Protein AF-A0A523RN45-F1 (afdb_monomer_lite)

Structure (mmCIF, N/CA/C/O backbone):
data_AF-A0A523RN45-F1
#
_entry.id   AF-A0A523RN45-F1
#
loop_
_atom_site.group_PDB
_atom_site.id
_atom_site.type_symbol
_atom_site.label_atom_id
_atom_site.label_alt_id
_atom_site.label_comp_id
_atom_site.label_asym_id
_atom_site.label_entity_id
_atom_site.label_seq_id
_atom_site.pdbx_PDB_ins_code
_atom_site.Cartn_x
_atom_site.Cartn_y
_atom_site.Cartn_z
_atom_site.occupancy
_atom_site.B_iso_or_equiv
_atom_site.auth_seq_id
_atom_site.auth_comp_id
_atom_site.auth_asym_id
_atom_site.auth_atom_id
_atom_site.pdbx_PDB_model_num
ATOM 1 N N . MET A 1 1 ? 2.747 -0.518 0.667 1.00 95.12 1 MET A N 1
ATOM 2 C CA . MET A 1 1 ? 3.225 -0.034 1.985 1.00 95.12 1 MET A CA 1
ATOM 3 C C . MET A 1 1 ? 2.028 0.200 2.897 1.00 95.12 1 MET A C 1
ATOM 5 O O . MET A 1 1 ? 0.959 0.488 2.368 1.00 95.12 1 MET A O 1
ATOM 9 N N . ARG A 1 2 ? 2.191 0.086 4.221 1.00 97.00 2 ARG A N 1
ATOM 10 C CA . ARG A 1 2 ? 1.177 0.408 5.245 1.00 97.00 2 ARG A CA 1
ATOM 11 C C . ARG A 1 2 ? 1.810 1.224 6.358 1.00 97.00 2 ARG A C 1
ATOM 13 O O . ARG A 1 2 ? 2.799 0.777 6.930 1.00 97.00 2 ARG A O 1
ATOM 20 N N . ASN A 1 3 ? 1.239 2.379 6.694 1.00 96.12 3 ASN A N 1
ATOM 21 C CA . ASN A 1 3 ? 1.730 3.243 7.777 1.00 96.12 3 ASN A CA 1
ATOM 22 C C . ASN A 1 3 ? 3.254 3.497 7.688 1.00 96.12 3 ASN A C 1
ATOM 24 O O . ASN A 1 3 ? 3.983 3.310 8.662 1.00 96.12 3 ASN A O 1
ATOM 28 N N . ASN A 1 4 ? 3.736 3.837 6.487 1.00 94.38 4 ASN A N 1
ATOM 29 C CA . ASN A 1 4 ? 5.154 4.011 6.128 1.00 94.38 4 ASN A CA 1
ATOM 30 C C . ASN A 1 4 ? 6.060 2.772 6.263 1.00 94.38 4 ASN A C 1
ATOM 32 O O . ASN A 1 4 ? 7.280 2.897 6.192 1.00 94.38 4 ASN A O 1
ATOM 36 N N . LYS A 1 5 ? 5.494 1.570 6.405 1.00 94.88 5 LYS A N 1
ATOM 37 C CA . LYS A 1 5 ? 6.241 0.306 6.397 1.00 94.88 5 LYS A CA 1
ATOM 38 C C . LYS A 1 5 ? 6.065 -0.431 5.071 1.00 94.88 5 LYS A C 1
ATOM 40 O O . LYS A 1 5 ? 4.953 -0.521 4.536 1.00 94.88 5 LYS A O 1
ATOM 45 N N . ASP A 1 6 ? 7.158 -0.977 4.552 1.00 95.56 6 ASP A N 1
ATOM 46 C CA . ASP A 1 6 ? 7.123 -1.934 3.448 1.00 95.56 6 ASP A CA 1
ATOM 47 C C . ASP A 1 6 ? 6.518 -3.255 3.957 1.00 95.56 6 ASP A C 1
ATOM 49 O O . ASP A 1 6 ? 6.963 -3.802 4.962 1.00 95.56 6 ASP A O 1
ATOM 53 N N . ILE A 1 7 ? 5.448 -3.720 3.305 1.00 96.62 7 ILE A N 1
ATOM 54 C CA . ILE A 1 7 ? 4.692 -4.932 3.695 1.00 96.62 7 ILE A CA 1
ATOM 55 C C . ILE A 1 7 ? 4.448 -5.891 2.522 1.00 96.62 7 ILE A C 1
ATOM 57 O O . ILE A 1 7 ? 3.946 -6.995 2.711 1.00 96.62 7 ILE A O 1
ATOM 61 N N . TYR A 1 8 ? 4.760 -5.454 1.299 1.00 96.44 8 TYR A N 1
ATOM 62 C CA . TYR A 1 8 ? 4.565 -6.218 0.073 1.00 96.44 8 TYR A CA 1
ATOM 63 C C . TYR A 1 8 ? 5.456 -5.665 -1.038 1.00 96.44 8 TYR A C 1
ATOM 65 O O . TYR A 1 8 ? 5.559 -4.445 -1.189 1.00 96.44 8 TYR A O 1
ATOM 73 N N . HIS A 1 9 ? 6.060 -6.565 -1.812 1.00 95.25 9 HIS A N 1
ATOM 74 C CA . HIS A 1 9 ? 6.849 -6.257 -2.999 1.00 95.25 9 HIS A CA 1
ATOM 75 C C . HIS A 1 9 ? 6.299 -7.061 -4.174 1.00 95.25 9 HIS A C 1
ATOM 77 O O . HIS A 1 9 ? 6.097 -8.267 -4.060 1.00 95.25 9 HIS A O 1
ATOM 83 N N . HIS A 1 10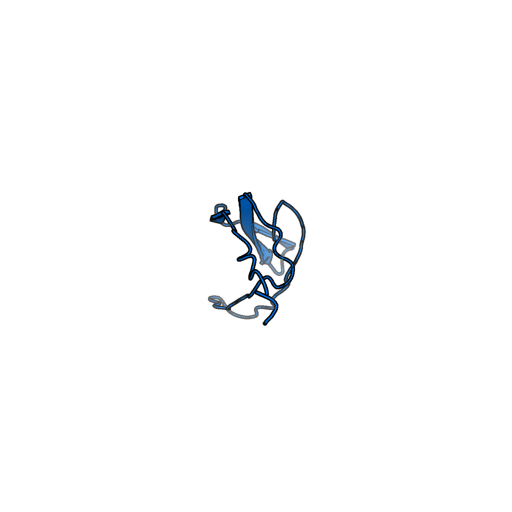 ? 6.099 -6.383 -5.299 1.00 93.94 10 HIS A N 1
ATOM 84 C CA . HIS A 1 10 ? 5.679 -6.980 -6.561 1.00 93.94 10 HIS A CA 1
ATOM 85 C C . HIS A 1 10 ? 6.700 -6.608 -7.628 1.00 93.94 10 HIS A C 1
ATOM 87 O O . HIS A 1 10 ? 7.039 -5.431 -7.760 1.00 93.94 10 HIS A O 1
ATOM 93 N N . LEU A 1 11 ? 7.225 -7.600 -8.345 1.00 92.69 11 LEU A N 1
ATOM 94 C CA . LEU A 1 11 ? 8.138 -7.361 -9.460 1.00 92.69 11 LEU A CA 1
ATOM 95 C C . LEU A 1 11 ? 7.321 -7.210 -10.738 1.00 92.69 11 LEU A C 1
ATOM 97 O O . LEU A 1 11 ? 6.598 -8.124 -11.125 1.00 92.69 11 LEU A O 1
ATOM 101 N N . CYS A 1 12 ? 7.481 -6.070 -11.403 1.00 87.62 12 CYS A N 1
ATOM 102 C CA . CYS A 1 12 ? 6.790 -5.750 -12.646 1.00 87.62 12 CYS A CA 1
ATOM 103 C C . CYS A 1 12 ? 7.812 -5.624 -13.780 1.00 87.62 12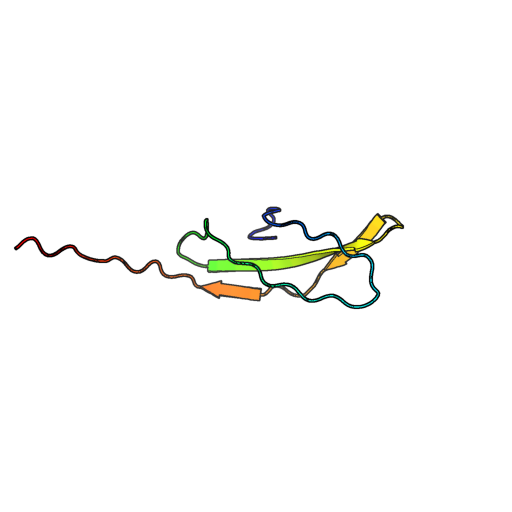 CYS A C 1
ATOM 105 O O . CYS A 1 12 ? 8.904 -5.095 -13.574 1.00 87.62 12 CYS A O 1
ATOM 107 N N . SER A 1 13 ? 7.445 -6.046 -14.989 1.00 83.81 13 SER A N 1
ATOM 108 C CA . SER A 1 13 ? 8.267 -5.877 -16.202 1.00 83.81 13 SER A CA 1
ATOM 109 C C . SER A 1 13 ? 7.547 -5.122 -17.326 1.00 83.81 13 SER A C 1
ATOM 111 O O . SER A 1 13 ? 8.141 -4.834 -18.365 1.00 83.81 13 SER A O 1
ATOM 113 N N . GLY A 1 14 ? 6.266 -4.795 -17.133 1.00 86.75 14 GLY A N 1
ATOM 114 C CA . GLY A 1 14 ? 5.409 -4.177 -18.140 1.00 86.75 14 GLY A CA 1
ATOM 115 C C . GLY A 1 14 ? 5.182 -2.675 -17.954 1.00 86.75 14 GLY A C 1
ATOM 116 O O . GLY A 1 14 ? 5.479 -2.082 -16.922 1.00 86.75 14 GLY A O 1
ATOM 117 N N . LYS A 1 15 ? 4.567 -2.057 -18.971 1.00 90.19 15 LYS A N 1
ATOM 118 C CA . LYS A 1 15 ? 4.090 -0.657 -18.923 1.00 90.19 15 LYS A CA 1
ATOM 119 C C . LYS A 1 15 ? 2.794 -0.482 -18.119 1.00 90.19 15 LYS A C 1
ATOM 121 O O . LYS A 1 15 ? 2.397 0.643 -17.833 1.00 90.19 15 LYS A O 1
ATOM 126 N N . LYS A 1 16 ? 2.094 -1.581 -17.838 1.00 92.31 16 LYS A N 1
ATOM 127 C CA . LYS A 1 16 ? 0.846 -1.655 -17.074 1.00 92.31 16 LYS A CA 1
ATOM 128 C C . LYS A 1 16 ? 0.906 -2.905 -16.215 1.00 92.31 16 LYS A C 1
ATOM 130 O O . LYS A 1 16 ? 1.405 -3.921 -16.687 1.00 92.31 16 LYS A O 1
ATOM 135 N N . GLU A 1 17 ? 0.363 -2.814 -15.012 1.00 91.69 17 GLU A N 1
ATOM 136 C CA . GLU A 1 17 ? 0.373 -3.898 -14.040 1.00 91.69 17 GLU A CA 1
ATOM 137 C C . GLU A 1 17 ? -0.913 -3.864 -13.209 1.00 91.69 17 GLU A C 1
ATOM 139 O O . GLU A 1 17 ? -1.456 -2.787 -12.951 1.00 91.69 17 GLU A O 1
ATOM 144 N N . GLY A 1 18 ? -1.375 -5.036 -12.779 1.00 92.75 18 GLY A N 1
ATOM 145 C CA . GLY A 1 18 ? -2.445 -5.191 -11.802 1.00 92.75 18 GLY A CA 1
ATOM 146 C C . GLY A 1 18 ? -2.141 -6.375 -10.893 1.00 92.75 18 GLY A C 1
ATOM 147 O O . GLY A 1 18 ? -1.657 -7.401 -11.360 1.00 92.75 18 GLY A O 1
ATOM 148 N N . PHE A 1 19 ? -2.405 -6.226 -9.600 1.00 93.38 19 PHE A N 1
ATOM 149 C CA . PHE A 1 19 ? -2.215 -7.286 -8.618 1.00 93.38 19 PHE A CA 1
ATOM 150 C C . PHE A 1 19 ? -3.199 -7.118 -7.464 1.00 93.38 19 PHE A C 1
ATOM 152 O O . PHE A 1 19 ? -3.616 -6.001 -7.152 1.00 93.38 19 PHE A O 1
ATOM 159 N N . ASP A 1 20 ? -3.491 -8.230 -6.797 1.00 95.12 20 ASP A N 1
ATOM 160 C CA . ASP A 1 20 ? -4.264 -8.256 -5.564 1.00 95.12 20 ASP A CA 1
ATOM 161 C C . ASP A 1 20 ? -3.342 -8.523 -4.375 1.00 95.12 20 ASP A C 1
ATOM 163 O O . ASP A 1 20 ? -2.372 -9.279 -4.466 1.00 95.12 20 ASP A O 1
ATOM 167 N N . TYR A 1 21 ? -3.650 -7.910 -3.236 1.00 94.44 21 TYR A N 1
ATOM 168 C CA . TYR A 1 21 ? -2.905 -8.106 -1.999 1.00 94.44 21 TYR A CA 1
ATOM 169 C C . TYR A 1 21 ? -3.849 -8.170 -0.799 1.00 94.44 21 TYR A C 1
ATOM 171 O O . TYR A 1 21 ? -4.731 -7.327 -0.641 1.00 94.44 21 TYR A O 1
ATOM 179 N N . ILE A 1 22 ? -3.630 -9.162 0.068 1.00 94.88 22 ILE A N 1
ATOM 180 C CA . ILE A 1 22 ? -4.360 -9.344 1.326 1.00 94.88 22 ILE A CA 1
ATOM 181 C C . ILE A 1 22 ? -3.386 -9.130 2.485 1.00 94.88 22 ILE A C 1
ATOM 183 O O . ILE A 1 22 ? -2.445 -9.906 2.664 1.00 94.88 22 ILE A O 1
ATOM 187 N N . ASP A 1 23 ? -3.650 -8.116 3.308 1.00 95.50 23 ASP A N 1
ATOM 188 C CA . ASP A 1 23 ? -2.895 -7.866 4.535 1.00 95.50 23 ASP A CA 1
ATOM 189 C C . ASP A 1 23 ? -3.380 -8.789 5.665 1.00 95.50 23 ASP A C 1
ATOM 191 O O . ASP A 1 23 ? -4.407 -8.545 6.301 1.00 95.50 23 ASP A O 1
ATOM 195 N N . LYS A 1 24 ? -2.637 -9.872 5.913 1.00 94.38 24 LYS A N 1
ATOM 196 C CA . LYS A 1 24 ? -2.940 -10.843 6.981 1.00 94.38 24 LYS A CA 1
ATOM 197 C C . LYS A 1 24 ? -2.573 -10.339 8.378 1.00 94.38 24 LYS A C 1
ATOM 199 O O . LYS A 1 24 ? -3.043 -10.893 9.368 1.00 94.38 24 LYS A O 1
ATOM 204 N N . GLU A 1 25 ? -1.747 -9.302 8.462 1.00 94.56 25 GLU A N 1
ATOM 205 C CA . GLU A 1 25 ? -1.220 -8.749 9.710 1.00 94.56 25 GLU A CA 1
ATOM 206 C C . GLU A 1 25 ? -1.849 -7.388 10.027 1.00 94.56 25 GLU A C 1
ATOM 208 O O . GLU A 1 25 ? -1.286 -6.584 10.777 1.00 94.56 25 GLU A O 1
ATOM 213 N N . ILE A 1 26 ? -2.991 -7.071 9.410 1.00 94.56 26 ILE A N 1
ATOM 214 C CA . ILE A 1 26 ? -3.715 -5.827 9.649 1.00 94.56 26 ILE A CA 1
ATOM 215 C C . ILE A 1 26 ? -4.209 -5.761 11.095 1.00 94.56 26 ILE A C 1
ATOM 217 O O . ILE A 1 26 ? -4.910 -6.641 11.605 1.00 94.56 26 ILE A O 1
ATOM 221 N N . MET A 1 27 ? -3.818 -4.681 11.767 1.00 93.50 27 MET A N 1
ATOM 222 C CA . MET A 1 27 ? -4.251 -4.384 13.126 1.00 93.50 27 MET A CA 1
ATOM 223 C C . MET A 1 27 ? -5.541 -3.558 13.096 1.00 93.50 27 MET A C 1
ATOM 225 O O . MET A 1 27 ? -5.706 -2.732 12.190 1.00 93.50 27 MET A O 1
ATOM 229 N N . PRO A 1 28 ? -6.457 -3.759 14.064 1.00 95.44 28 PRO A N 1
ATOM 2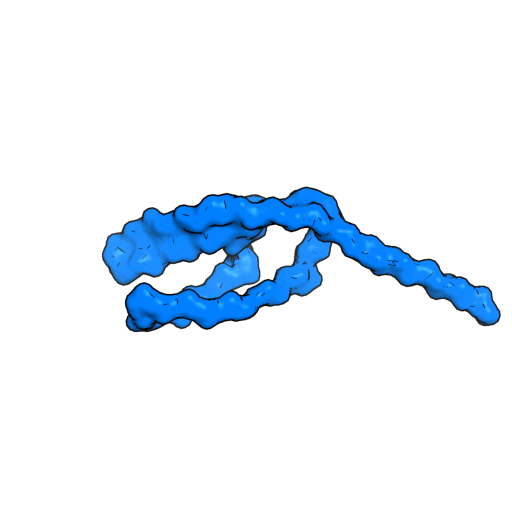30 C CA . PRO A 1 28 ? -7.648 -2.928 14.196 1.00 95.44 28 PRO A CA 1
ATOM 231 C C . PRO A 1 28 ? -7.315 -1.432 14.246 1.00 95.44 28 PRO A C 1
ATOM 233 O O . PRO A 1 28 ? -6.293 -1.040 14.809 1.00 95.44 28 PRO A O 1
ATOM 236 N N . GLY A 1 29 ? -8.202 -0.610 13.690 1.00 96.19 29 GLY A N 1
ATOM 237 C CA . GLY A 1 29 ? -8.077 0.843 13.640 1.00 96.19 29 GLY A CA 1
ATOM 238 C C . GLY A 1 29 ? -7.792 1.395 12.241 1.00 96.19 29 GLY A C 1
ATOM 239 O O . GLY A 1 29 ? -7.920 0.709 11.217 1.00 96.19 29 GLY A O 1
ATOM 240 N N . LYS A 1 30 ? -7.370 2.664 12.214 1.00 97.38 30 LYS A N 1
ATOM 241 C CA . LYS A 1 30 ? -7.007 3.394 10.995 1.00 97.38 30 LYS A CA 1
ATOM 242 C C . LYS A 1 30 ? -5.656 2.944 10.466 1.00 97.38 30 LYS A C 1
ATOM 244 O O . LYS A 1 30 ? -4.635 3.049 11.141 1.00 97.38 30 LYS A O 1
ATOM 249 N N . ASN A 1 31 ? -5.652 2.528 9.213 1.00 97.31 31 ASN A N 1
ATOM 250 C CA . ASN A 1 31 ? -4.464 2.202 8.450 1.00 97.31 31 ASN A CA 1
ATOM 251 C C . ASN A 1 31 ? -4.512 2.984 7.137 1.00 97.31 31 ASN A C 1
ATOM 253 O O . ASN A 1 31 ? -5.584 3.149 6.555 1.00 97.31 31 ASN A O 1
ATOM 257 N N . TYR A 1 32 ? -3.365 3.453 6.654 1.00 96.94 32 TYR A N 1
ATOM 258 C CA . TYR A 1 32 ? -3.256 3.953 5.288 1.00 96.94 32 TYR A CA 1
ATOM 259 C C . TYR A 1 32 ? -2.273 3.112 4.496 1.00 96.94 32 TYR A C 1
ATOM 261 O O . TYR A 1 32 ? -1.194 2.749 4.975 1.00 96.94 32 TYR A O 1
ATOM 269 N N . TYR A 1 33 ? -2.666 2.832 3.264 1.00 97.62 33 TYR A N 1
ATOM 270 C CA . TYR A 1 33 ? -1.874 2.107 2.293 1.00 97.62 33 TYR A CA 1
ATOM 271 C C . TYR A 1 33 ? -1.489 3.041 1.171 1.00 97.62 33 TYR A C 1
ATOM 273 O O . TYR A 1 33 ? -2.247 3.928 0.796 1.00 97.62 33 TYR A O 1
ATOM 281 N N . TYR A 1 34 ? -0.317 2.823 0.608 1.00 96.56 34 TYR A N 1
ATOM 282 C CA . TYR A 1 34 ? 0.064 3.474 -0.631 1.00 96.56 34 TYR A CA 1
ATOM 283 C C . TYR A 1 34 ? 1.001 2.569 -1.414 1.00 96.56 34 TYR A C 1
ATOM 285 O O . TYR A 1 34 ? 1.696 1.699 -0.861 1.00 96.56 34 TYR A O 1
ATOM 293 N N . LEU A 1 35 ? 0.973 2.769 -2.725 1.00 95.38 35 LEU A N 1
ATOM 294 C CA . LEU A 1 35 ? 1.866 2.119 -3.664 1.00 95.38 35 LEU A CA 1
ATOM 295 C C . LEU A 1 35 ? 3.043 3.046 -3.921 1.00 95.38 35 LEU A C 1
ATOM 297 O O . LEU A 1 35 ? 2.849 4.231 -4.188 1.00 95.38 35 LEU A O 1
ATOM 301 N N . ARG A 1 36 ? 4.248 2.487 -3.835 1.00 95.00 36 ARG A N 1
ATOM 302 C CA . ARG A 1 36 ? 5.492 3.124 -4.252 1.00 95.00 36 ARG A CA 1
ATOM 303 C C . ARG A 1 36 ? 6.069 2.278 -5.372 1.00 95.00 36 ARG A C 1
ATOM 305 O O . ARG A 1 36 ? 6.259 1.078 -5.191 1.00 95.00 36 ARG A O 1
ATOM 312 N N . ILE A 1 37 ? 6.315 2.905 -6.509 1.00 93.75 37 ILE A N 1
ATOM 313 C CA . ILE A 1 37 ? 6.899 2.272 -7.684 1.00 93.75 37 ILE A CA 1
ATOM 314 C C . ILE A 1 37 ? 8.324 2.788 -7.796 1.00 93.75 37 ILE A C 1
ATOM 316 O O . ILE A 1 37 ? 8.529 3.999 -7.789 1.00 93.75 37 ILE A O 1
ATOM 320 N N . THR A 1 38 ? 9.282 1.873 -7.900 1.00 93.69 38 THR A N 1
ATOM 321 C CA . THR A 1 38 ? 10.672 2.190 -8.235 1.00 93.69 38 THR A CA 1
ATOM 322 C C . THR A 1 38 ? 10.920 1.706 -9.655 1.00 93.69 38 THR A C 1
ATOM 324 O O . THR A 1 38 ? 10.677 0.536 -9.949 1.00 93.69 38 THR A O 1
ATOM 327 N N . GLN A 1 39 ? 11.368 2.600 -10.530 1.00 91.88 39 GLN A N 1
ATOM 328 C CA . GLN A 1 39 ? 11.706 2.270 -11.915 1.00 91.88 39 GLN A CA 1
ATOM 329 C C . GLN A 1 39 ? 13.164 1.789 -12.033 1.00 91.88 39 GLN A C 1
ATOM 331 O O . GLN A 1 39 ? 13.936 1.843 -11.074 1.00 91.88 39 GLN A O 1
ATOM 336 N N . ASP A 1 4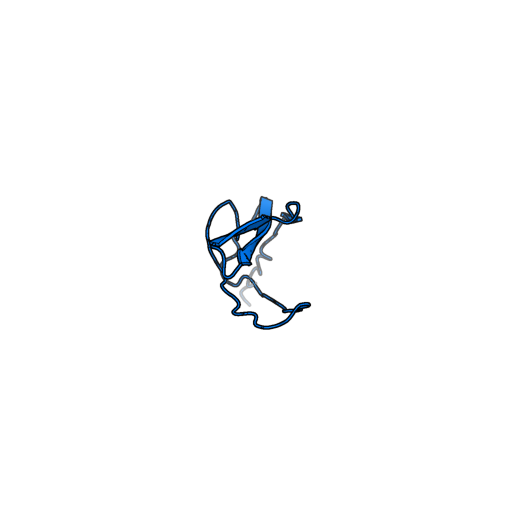0 ? 13.552 1.307 -13.212 1.00 92.00 40 ASP A N 1
ATOM 337 C CA . ASP A 1 40 ? 14.912 0.838 -13.518 1.00 92.00 40 ASP A CA 1
ATOM 338 C C . ASP A 1 40 ? 15.987 1.921 -13.311 1.00 92.00 40 ASP A C 1
ATOM 340 O O . ASP A 1 40 ? 17.079 1.642 -12.813 1.00 92.00 40 ASP A O 1
ATOM 344 N N . ASN A 1 41 ? 15.645 3.175 -13.602 1.00 94.50 41 ASN A N 1
ATOM 345 C CA . ASN A 1 41 ? 16.467 4.358 -13.356 1.00 94.50 41 ASN A CA 1
ATOM 346 C C . ASN A 1 41 ? 16.506 4.804 -11.878 1.00 94.50 41 ASN A C 1
ATOM 348 O O . ASN A 1 41 ? 17.128 5.819 -11.575 1.00 94.50 41 ASN A O 1
ATOM 352 N N . ARG A 1 42 ? 15.886 4.044 -10.962 1.00 94.50 42 ARG A N 1
ATOM 353 C CA . ARG A 1 42 ? 15.780 4.300 -9.511 1.00 94.50 42 ARG A CA 1
ATOM 354 C C . ARG A 1 42 ? 14.878 5.465 -9.106 1.00 94.50 42 ARG A C 1
ATOM 356 O O . ARG A 1 42 ? 14.745 5.712 -7.907 1.00 94.50 42 ARG A O 1
ATOM 363 N N . GLU A 1 43 ? 14.228 6.131 -10.054 1.00 95.88 43 GLU A N 1
ATOM 364 C CA . GLU A 1 43 ? 13.221 7.141 -9.743 1.00 95.88 43 GLU A CA 1
ATOM 365 C C . GLU A 1 43 ? 11.997 6.500 -9.091 1.00 95.88 43 GLU A C 1
ATOM 367 O O . GLU A 1 43 ? 11.666 5.329 -9.330 1.00 95.88 43 GLU A O 1
ATOM 372 N N . GLN A 1 44 ? 11.334 7.281 -8.240 1.00 94.81 44 GLN A N 1
ATOM 373 C CA . GLN A 1 44 ? 10.198 6.815 -7.461 1.00 94.81 44 GLN A CA 1
ATOM 374 C C . GLN A 1 44 ? 8.945 7.627 -7.745 1.00 94.81 44 GLN A C 1
ATOM 376 O O . GLN A 1 44 ? 8.968 8.852 -7.833 1.00 94.81 44 GLN A O 1
ATOM 381 N N . SER A 1 45 ? 7.822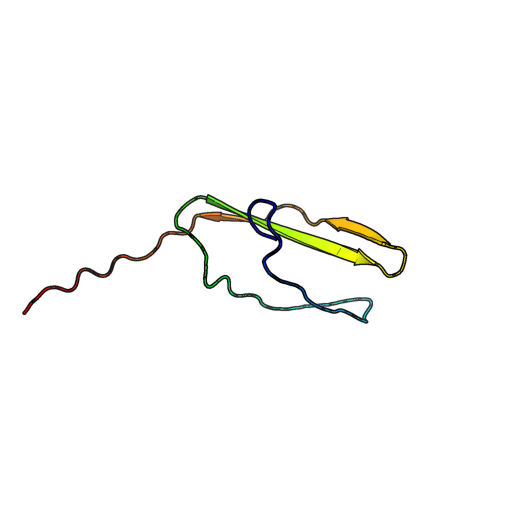 6.921 -7.821 1.00 93.56 45 SER A N 1
ATOM 382 C CA . SER A 1 45 ? 6.493 7.518 -7.852 1.00 93.56 45 SER A CA 1
ATOM 383 C C . SER A 1 45 ? 5.619 6.887 -6.776 1.00 93.56 45 SER A C 1
ATOM 385 O O . SER A 1 45 ? 5.776 5.708 -6.442 1.00 93.56 45 SER A O 1
ATOM 387 N N . TRP A 1 46 ? 4.696 7.669 -6.225 1.00 94.50 46 TRP A N 1
ATOM 388 C CA . TRP A 1 46 ? 3.745 7.214 -5.222 1.00 94.50 46 TRP A CA 1
ATOM 389 C C . TRP A 1 46 ? 2.314 7.538 -5.631 1.00 94.50 46 TRP A C 1
ATOM 391 O O . TRP A 1 46 ? 2.014 8.610 -6.156 1.00 94.50 46 TRP A O 1
ATOM 401 N N . ALA A 1 47 ? 1.419 6.601 -5.345 1.00 92.88 47 ALA A N 1
ATOM 402 C CA . ALA A 1 47 ? -0.011 6.847 -5.420 1.00 92.88 47 ALA A CA 1
ATOM 403 C C . ALA A 1 47 ? -0.493 7.618 -4.182 1.00 92.88 47 ALA A C 1
ATOM 405 O O . ALA A 1 47 ? 0.133 7.583 -3.118 1.00 92.88 47 ALA A O 1
ATOM 406 N N . SER A 1 48 ? -1.647 8.273 -4.309 1.00 95.19 48 SER A N 1
ATOM 407 C CA . SER A 1 48 ? -2.369 8.818 -3.160 1.00 95.19 48 SER A CA 1
ATOM 408 C C . SER A 1 48 ? -2.676 7.721 -2.129 1.00 95.19 48 SER A C 1
ATOM 410 O O . SER A 1 48 ? -2.869 6.559 -2.502 1.00 95.19 48 SER A O 1
ATOM 412 N N . PRO A 1 49 ? -2.740 8.067 -0.832 1.00 96.25 49 PRO A N 1
ATOM 413 C CA . PRO A 1 49 ? -3.038 7.095 0.204 1.00 96.25 49 PRO A CA 1
ATOM 414 C C . PRO A 1 49 ? -4.476 6.581 0.098 1.00 96.25 49 PRO A C 1
ATOM 416 O O . PRO A 1 49 ? -5.417 7.336 -0.143 1.00 96.25 49 PRO A O 1
ATOM 419 N N . ILE A 1 50 ? -4.633 5.290 0.362 1.00 97.00 50 ILE A N 1
ATOM 420 C CA . ILE A 1 50 ? -5.907 4.602 0.528 1.00 97.00 50 ILE A CA 1
ATOM 421 C C . ILE A 1 50 ? -6.114 4.405 2.029 1.00 97.00 50 ILE A C 1
ATOM 423 O O . ILE A 1 50 ? -5.355 3.682 2.678 1.00 97.00 50 ILE A O 1
ATOM 427 N N . TRP A 1 51 ? -7.127 5.064 2.586 1.00 97.19 51 TRP A N 1
ATOM 428 C CA . TRP A 1 51 ? -7.451 4.999 4.010 1.00 97.19 51 TRP A CA 1
ATOM 429 C C . TRP A 1 51 ? -8.430 3.867 4.295 1.00 97.19 51 TRP A C 1
ATOM 431 O O . TRP A 1 51 ? -9.477 3.775 3.659 1.00 97.19 51 TRP A O 1
ATOM 441 N N . ILE A 1 52 ? -8.102 3.035 5.279 1.00 96.25 52 ILE A N 1
ATOM 442 C CA . ILE A 1 52 ? -8.896 1.880 5.692 1.00 96.25 52 ILE A CA 1
ATOM 443 C C . ILE A 1 52 ? -9.101 1.931 7.206 1.00 96.25 52 ILE A C 1
ATOM 445 O O . ILE A 1 52 ? -8.143 2.019 7.971 1.00 96.25 52 ILE A O 1
ATOM 449 N N . GLU A 1 53 ? -10.353 1.831 7.642 1.00 96.56 53 GLU A N 1
ATOM 450 C CA . GLU A 1 53 ? -10.717 1.588 9.040 1.00 96.56 53 GLU A CA 1
ATOM 451 C C . GLU A 1 53 ? -11.017 0.096 9.201 1.00 96.56 53 GLU A C 1
ATOM 453 O O . GLU A 1 53 ? -12.044 -0.392 8.724 1.00 96.56 53 GLU A O 1
ATOM 458 N N . TYR A 1 54 ? -10.113 -0.647 9.840 1.00 95.50 54 TYR A N 1
ATOM 459 C CA . TYR A 1 54 ? -10.267 -2.087 10.013 1.00 95.50 54 TYR A CA 1
ATOM 460 C C . T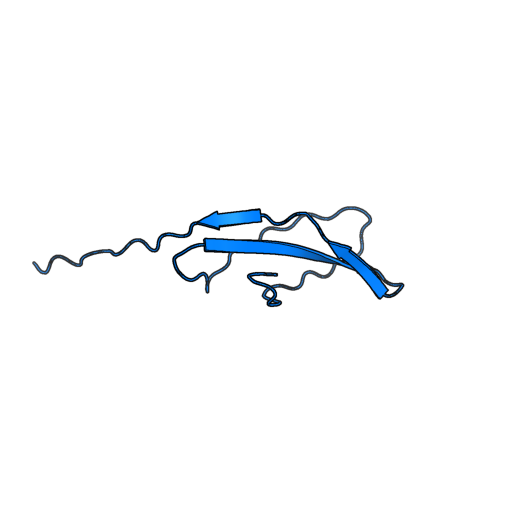YR A 1 54 ? -10.836 -2.424 11.388 1.00 95.50 54 TYR A C 1
ATOM 462 O O . TYR A 1 54 ? -10.293 -2.034 12.420 1.00 95.50 54 TYR A O 1
ATOM 470 N N . LYS A 1 55 ? -11.912 -3.211 11.413 1.00 93.94 55 LYS A N 1
ATOM 471 C CA . LYS A 1 55 ? -12.502 -3.744 12.644 1.00 93.94 55 LYS A CA 1
ATOM 472 C C . LYS A 1 55 ? -12.328 -5.255 12.649 1.00 93.94 55 LYS A C 1
ATOM 474 O O . LYS A 1 55 ? -12.913 -5.944 11.816 1.00 93.94 55 LYS A O 1
ATOM 479 N N . ARG A 1 56 ? -11.542 -5.777 13.595 1.00 87.81 56 ARG A N 1
ATOM 480 C CA . ARG A 1 56 ? -11.499 -7.222 13.841 1.00 87.81 56 ARG A CA 1
ATOM 481 C C . ARG A 1 56 ? -12.840 -7.623 14.438 1.00 87.81 56 ARG A C 1
ATOM 483 O O . ARG A 1 56 ? -13.269 -7.061 15.441 1.00 87.81 56 ARG A O 1
ATOM 490 N N . ARG A 1 57 ? -13.499 -8.591 13.812 1.00 85.31 57 ARG A N 1
ATOM 491 C CA . ARG A 1 57 ? -14.686 -9.205 14.391 1.00 85.31 57 ARG A CA 1
ATOM 492 C C . ARG A 1 57 ? -14.245 -10.055 15.579 1.00 85.31 57 ARG A C 1
ATOM 494 O O . ARG A 1 57 ? -13.512 -11.022 15.395 1.00 85.31 57 ARG A O 1
ATOM 501 N N . GLU A 1 58 ? -14.676 -9.685 16.775 1.00 79.81 58 GLU A N 1
ATOM 502 C CA . GLU A 1 58 ? -14.596 -10.568 17.934 1.00 79.81 58 GLU A CA 1
ATOM 503 C C . GLU A 1 58 ? -15.736 -11.581 17.827 1.00 79.81 58 GLU A C 1
ATOM 505 O O . GLU A 1 58 ? -16.900 -11.216 17.641 1.00 79.81 58 GLU A O 1
ATOM 510 N N . ILE A 1 59 ? -15.396 -12.867 17.855 1.00 77.25 59 ILE A N 1
ATOM 511 C CA . ILE A 1 59 ? -16.379 -13.941 17.955 1.00 77.25 59 ILE A CA 1
ATOM 512 C C . ILE A 1 59 ? -16.386 -14.342 19.424 1.00 77.25 59 ILE A C 1
ATOM 514 O O . ILE A 1 59 ? -15.410 -14.901 19.916 1.00 77.25 59 ILE A O 1
ATOM 518 N N . ASN A 1 60 ? -17.473 -14.031 20.126 1.00 68.00 60 ASN A N 1
ATOM 519 C CA . ASN A 1 60 ? -17.697 -14.566 21.460 1.00 68.00 60 ASN A CA 1
ATOM 520 C C . ASN A 1 60 ? -18.067 -16.044 21.304 1.00 68.00 60 ASN A C 1
ATOM 522 O O . ASN A 1 60 ? -19.163 -16.358 20.840 1.00 68.00 60 ASN A O 1
ATOM 526 N N . GLU A 1 61 ? -17.159 -16.948 21.666 1.00 62.31 61 GLU A N 1
ATOM 527 C CA . GLU A 1 61 ? -17.495 -18.357 21.865 1.00 62.31 61 GLU A CA 1
ATOM 528 C C . GLU A 1 61 ? -18.429 -18.451 23.076 1.00 62.31 61 GLU A C 1
ATOM 530 O O . GLU A 1 61 ? -18.003 -18.445 24.232 1.00 62.31 61 GLU A O 1
ATOM 535 N N . THR A 1 62 ? -19.736 -18.484 22.824 1.00 62.31 62 THR A N 1
ATOM 536 C CA . THR A 1 62 ? -20.697 -18.881 23.849 1.00 62.31 62 THR A CA 1
ATOM 537 C C . THR A 1 62 ? -20.435 -20.348 24.171 1.00 62.31 62 THR A C 1
ATOM 539 O O . THR A 1 62 ? -20.759 -21.229 23.378 1.00 62.31 62 THR A O 1
ATOM 542 N N . ARG A 1 63 ? -19.808 -20.593 25.327 1.00 58.69 63 ARG A N 1
ATOM 543 C CA . ARG A 1 63 ? -19.756 -21.909 25.971 1.00 58.69 63 ARG A CA 1
ATOM 544 C C . ARG A 1 63 ? -21.187 -22.445 26.093 1.00 58.69 63 ARG A C 1
ATOM 546 O O . ARG A 1 63 ? -22.003 -21.817 26.769 1.00 58.69 63 ARG A O 1
ATOM 553 N N . LEU A 1 64 ? -21.458 -23.560 25.416 1.00 58.91 64 LEU A N 1
ATOM 554 C CA . LEU A 1 64 ? -22.551 -24.480 25.735 1.00 58.91 64 LEU A CA 1
ATOM 555 C C . LEU A 1 64 ? -22.076 -25.460 26.810 1.00 58.91 64 LEU A C 1
ATOM 557 O O . LEU A 1 64 ? -20.875 -25.820 26.771 1.00 58.91 64 LEU A O 1
#

Foldseek 3Di:
DKPPDDDDDDDDDDPDDDDDDDDPPDDAAKMWDKDWDQDPVRDIDIDDIDIDHDDDDDDPPPDD

Secondary structure (DSSP, 8-state):
-BTTB--------SSS-------TTPPSEEEEE--EEE-TT--EEEPPPEEEEE----------

Organism: Aerophobetes bacterium (NCBI:txid2030807)

Sequence (64 aa):
MRNNKDIYHHLCSGKKEGFDYIDKEIMPGKNYYYLRITQDNREQSWASPIWIEYKRREINETRL

pLDDT: mean 91.12, std 9.36, range [58.69, 97.62]

Radius of gyration: 16.44 Å; chains: 1; bounding box: 39×33×45 Å